Protein AF-A0A430AHY1-F1 (afdb_monomer_lite)

Radius of gyration: 19.61 Å; chains: 1; bounding box: 64×26×36 Å

Organism: NCBI:txid180344

Secondary structure (DSSP, 8-state):
-----S---SSEEEEEE---TT-SSS-EEEEEETTT--EEEEES---HHHHHHHHTTS-HHHHHHHHHHHTTS-HHHHHHHHHHHHHHHHHTS-GGG--SS--EEETTTTEEE-HHHHHHHHHHT-HHHHHH-

Foldseek 3Di:
DDDPQAADALDKDKDWDQDPPPQPDRIKIWMDRPVVRGTPDIGSDDDPVSVCVVNVSHDPVRSVSVCCVVVVPPPVVVLLVVLCVVLVVLVVPPPVPQDPPDQDQDPSVRGGDGSVVSNVSNLVSDVVSVVVD

InterPro domains:
  IPR047951 Transposase ISL3 [PTHR33498] (4-63)

Sequence (133 aa):
HAPDFQHLPENLCFDEFKSVKHVTNKMSFIFCDAATRKIIDILPNRLQKTLRDYFSIYSLKARVAFMKKLFGTDYEKMKDYRKLKSYWRSMLKSATHLNYQDYSYQRLFKKPMPETEIVDYLLSLDPTLKAIY

pLDDT: mean 75.64, std 11.16, range [43.41, 90.44]

Structure (mmCIF, N/CA/C/O backbone):
data_AF-A0A430AHY1-F1
#
_entry.id   AF-A0A430AHY1-F1
#
loop_
_atom_site.group_PDB
_atom_site.id
_atom_site.type_symbol
_atom_site.label_atom_id
_atom_site.label_alt_id
_atom_site.label_comp_id
_atom_site.label_asym_id
_atom_site.label_entity_id
_atom_site.label_seq_id
_atom_site.pdbx_PDB_ins_code
_atom_site.Cartn_x
_atom_site.Cartn_y
_atom_site.Cartn_z
_atom_site.occupancy
_atom_site.B_iso_or_equiv
_atom_site.auth_seq_id
_atom_site.auth_comp_id
_atom_site.auth_asym_id
_atom_site.auth_atom_id
_atom_site.pdbx_PDB_model_num
ATOM 1 N N . HIS A 1 1 ? -30.064 -8.781 -0.731 1.00 43.41 1 HIS A N 1
ATOM 2 C CA . HIS A 1 1 ? -29.439 -8.122 0.434 1.00 43.41 1 HIS A CA 1
ATOM 3 C C . HIS A 1 1 ? -28.872 -6.787 -0.015 1.00 43.41 1 HIS A C 1
ATOM 5 O O . HIS A 1 1 ? -28.199 -6.764 -1.038 1.00 43.41 1 HIS A O 1
ATOM 11 N N . ALA A 1 2 ? -29.200 -5.691 0.674 1.00 49.59 2 ALA A N 1
ATOM 12 C CA . ALA A 1 2 ? -28.581 -4.392 0.408 1.00 49.59 2 ALA A CA 1
ATOM 13 C C . ALA A 1 2 ? -27.091 -4.438 0.806 1.00 49.59 2 ALA A C 1
ATOM 15 O O . ALA A 1 2 ? -26.764 -5.168 1.747 1.00 49.59 2 ALA A O 1
ATOM 16 N N . PRO A 1 3 ? -26.192 -3.714 0.119 1.00 60.25 3 PRO A N 1
ATOM 17 C CA . PRO A 1 3 ? -24.786 -3.684 0.505 1.00 60.25 3 PRO A CA 1
ATOM 18 C C . PRO A 1 3 ? -24.629 -2.993 1.868 1.00 60.25 3 PRO A C 1
ATOM 20 O O . PRO A 1 3 ? -25.225 -1.940 2.104 1.00 60.25 3 PRO A O 1
ATOM 23 N N . ASP A 1 4 ? -23.838 -3.580 2.769 1.00 72.00 4 ASP A N 1
ATOM 24 C CA . ASP A 1 4 ? -23.467 -2.935 4.030 1.00 72.00 4 ASP A CA 1
ATOM 25 C C . ASP A 1 4 ? -22.365 -1.901 3.762 1.00 72.00 4 ASP A C 1
ATOM 27 O O . ASP A 1 4 ? -21.212 -2.245 3.511 1.00 72.00 4 ASP A O 1
ATOM 31 N N . PHE A 1 5 ? -22.729 -0.620 3.801 1.00 75.00 5 PHE A N 1
ATOM 32 C CA . PHE A 1 5 ? -21.795 0.501 3.654 1.00 75.00 5 PHE A CA 1
ATOM 33 C C . PHE A 1 5 ? -21.305 1.053 5.003 1.00 75.00 5 PHE A C 1
ATOM 35 O O . PHE A 1 5 ? -20.537 2.022 5.053 1.00 75.00 5 PHE A O 1
ATOM 42 N N . GLN A 1 6 ? -21.740 0.470 6.123 1.00 75.06 6 GLN A N 1
ATOM 43 C CA . GLN A 1 6 ? -21.257 0.870 7.442 1.00 75.06 6 GLN A CA 1
ATOM 44 C C . GLN A 1 6 ? -19.883 0.270 7.738 1.00 75.06 6 GLN A C 1
ATOM 46 O O . GLN A 1 6 ? -19.080 0.923 8.417 1.00 75.06 6 GLN A O 1
ATOM 51 N N . HIS A 1 7 ? -19.590 -0.906 7.173 1.00 71.94 7 HIS A N 1
ATOM 52 C CA . HIS A 1 7 ? -18.393 -1.684 7.467 1.00 71.94 7 HIS A CA 1
ATOM 53 C C . HIS A 1 7 ? -17.601 -2.044 6.206 1.00 71.94 7 HIS A C 1
ATOM 55 O O . HIS A 1 7 ? -18.145 -2.465 5.191 1.00 71.94 7 HIS A O 1
ATOM 61 N N . LEU A 1 8 ? -16.279 -1.902 6.303 1.00 79.88 8 LEU A N 1
ATOM 62 C CA . LEU A 1 8 ? -15.314 -2.521 5.396 1.00 79.88 8 LEU A CA 1
ATOM 63 C C . LEU A 1 8 ? -14.679 -3.707 6.130 1.00 79.88 8 LEU A C 1
ATOM 65 O O . LEU A 1 8 ? -14.506 -3.614 7.351 1.00 79.88 8 LEU A O 1
ATOM 69 N N . PRO A 1 9 ? -14.309 -4.792 5.427 1.00 80.44 9 PRO A N 1
ATOM 70 C CA . PRO A 1 9 ? -13.597 -5.902 6.041 1.00 80.44 9 PRO A CA 1
ATOM 71 C C . PRO A 1 9 ? -12.355 -5.430 6.776 1.00 80.44 9 PRO A C 1
ATOM 73 O O . PRO A 1 9 ? -11.668 -4.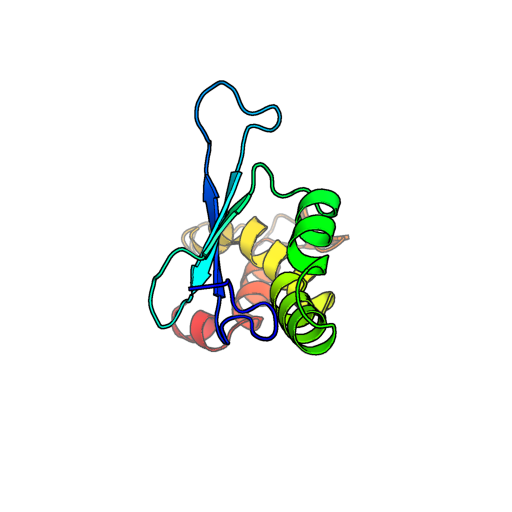505 6.331 1.00 80.44 9 PRO A O 1
ATOM 76 N N . GLU A 1 10 ? -12.072 -6.082 7.903 1.00 75.50 10 GLU A N 1
ATOM 77 C CA . GLU A 1 10 ? -10.941 -5.706 8.735 1.00 75.50 10 GLU A CA 1
ATOM 78 C C . GLU A 1 10 ? -9.663 -5.784 7.911 1.00 75.50 10 GLU A C 1
ATOM 80 O O . GLU A 1 10 ? -8.951 -4.794 7.814 1.00 75.50 10 GLU A O 1
ATOM 85 N N . ASN A 1 11 ? -9.407 -6.905 7.240 1.00 79.94 11 ASN A N 1
ATOM 86 C CA . ASN A 1 11 ? -8.238 -7.085 6.392 1.00 79.94 11 ASN A CA 1
ATOM 87 C C . ASN A 1 11 ? -8.648 -7.160 4.924 1.00 79.94 11 ASN A C 1
ATOM 89 O O . ASN A 1 11 ? -9.535 -7.923 4.552 1.00 79.94 11 ASN A O 1
ATOM 93 N N . LEU A 1 12 ? -7.982 -6.362 4.092 1.00 81.50 12 LEU A N 1
ATOM 94 C CA . LEU A 1 12 ? -8.233 -6.283 2.660 1.00 81.50 12 LEU A CA 1
ATOM 95 C C . LEU A 1 12 ? -6.977 -6.687 1.906 1.00 81.50 12 LEU A C 1
ATOM 97 O O . LEU A 1 12 ? -5.887 -6.192 2.195 1.00 81.50 12 LEU A O 1
ATOM 101 N N . CYS A 1 13 ? -7.158 -7.548 0.917 1.00 83.75 13 CYS A N 1
ATOM 102 C CA . CYS A 1 13 ? -6.165 -7.815 -0.107 1.00 83.75 13 CYS A CA 1
ATOM 103 C C . CYS A 1 13 ? -6.574 -7.064 -1.372 1.00 83.75 13 CYS A C 1
ATOM 105 O O . CYS A 1 13 ? -7.759 -6.953 -1.683 1.00 83.75 13 CYS A O 1
ATOM 107 N N . PHE A 1 14 ? -5.602 -6.530 -2.099 1.00 87.12 14 PHE A N 1
ATOM 108 C CA . PHE A 1 14 ? -5.854 -5.811 -3.339 1.00 87.12 14 PHE A CA 1
ATOM 109 C C . PHE A 1 14 ? -4.725 -6.042 -4.332 1.00 87.12 14 PHE A C 1
ATOM 111 O O . PHE A 1 14 ? -3.584 -6.283 -3.940 1.00 87.12 14 PHE A O 1
ATOM 118 N N . ASP A 1 15 ? -5.061 -5.959 -5.612 1.00 86.38 15 ASP A N 1
ATOM 119 C CA . ASP A 1 15 ? -4.125 -6.129 -6.716 1.00 86.38 15 ASP A CA 1
ATOM 120 C C . ASP A 1 15 ? -4.557 -5.283 -7.925 1.00 86.38 15 ASP A C 1
ATOM 122 O O . ASP A 1 15 ? -5.644 -4.694 -7.955 1.00 86.38 15 ASP A O 1
ATOM 126 N N . GLU A 1 16 ? -3.697 -5.213 -8.935 1.00 87.19 16 GLU A N 1
ATOM 127 C CA . GLU A 1 16 ? -3.973 -4.557 -10.204 1.00 87.19 16 GLU A CA 1
ATOM 128 C C . GLU A 1 16 ? -3.781 -5.519 -11.372 1.00 87.19 16 GLU A C 1
ATOM 130 O O . GLU A 1 16 ? -2.722 -6.121 -11.539 1.00 87.19 16 GLU A O 1
ATOM 135 N N . PHE A 1 17 ? -4.768 -5.583 -12.266 1.00 85.88 17 PHE A N 1
ATOM 136 C CA . PHE A 1 17 ? -4.689 -6.432 -13.453 1.00 85.88 17 PHE A CA 1
ATOM 137 C C . PHE A 1 17 ? -5.063 -5.674 -14.726 1.00 85.88 17 PHE A C 1
ATOM 139 O O . PHE A 1 17 ? -5.796 -4.683 -14.704 1.00 85.88 17 PHE A O 1
ATOM 146 N N . LYS A 1 18 ? -4.549 -6.142 -15.868 1.00 82.19 18 LYS A N 1
ATOM 147 C CA . LYS A 1 18 ? -4.946 -5.616 -17.177 1.00 82.19 18 LYS A CA 1
ATOM 148 C C . LYS A 1 18 ? -6.348 -6.111 -17.504 1.00 82.19 18 LYS A C 1
ATOM 150 O O . LYS A 1 18 ? -6.532 -7.297 -17.763 1.00 82.19 18 LYS A O 1
ATOM 155 N N . SER A 1 19 ? -7.318 -5.207 -17.502 1.00 72.44 19 SER A N 1
ATOM 156 C CA . SER A 1 19 ? -8.671 -5.524 -17.954 1.00 72.44 19 SER A CA 1
ATOM 157 C C . SER A 1 19 ? -8.734 -5.604 -19.486 1.00 72.44 19 SER A C 1
ATOM 159 O O . SER A 1 19 ? -7.803 -5.187 -20.183 1.00 72.44 19 SER A O 1
ATOM 161 N N . VAL A 1 20 ? -9.802 -6.201 -20.019 1.00 70.19 20 VAL A N 1
ATOM 162 C CA . VAL A 1 20 ? -9.985 -6.422 -21.464 1.00 70.19 20 VAL A CA 1
ATOM 163 C C . VAL A 1 20 ? -9.906 -5.110 -22.259 1.00 70.19 20 VAL A C 1
ATOM 165 O O . VAL A 1 20 ? -10.095 -4.027 -21.715 1.00 70.19 20 VAL A O 1
ATOM 168 N N . LYS A 1 21 ? -9.609 -5.214 -23.563 1.00 56.78 21 LYS A N 1
ATOM 169 C CA . LYS A 1 21 ? -9.087 -4.165 -24.473 1.00 56.78 21 LYS A CA 1
ATOM 170 C C . LYS A 1 21 ? -9.811 -2.793 -24.516 1.00 56.78 21 LYS A C 1
ATOM 172 O O . LYS A 1 21 ? -9.296 -1.895 -25.171 1.00 56.78 21 LYS A O 1
ATOM 177 N N . HIS A 1 22 ? -10.937 -2.598 -23.826 1.00 56.88 22 HIS A N 1
ATOM 178 C CA . HIS A 1 22 ? -11.783 -1.396 -23.877 1.00 56.88 22 HIS A CA 1
ATOM 179 C C . HIS A 1 22 ? -11.826 -0.555 -22.586 1.00 56.88 22 HIS A C 1
ATOM 181 O O . HIS A 1 22 ? -12.767 0.210 -22.396 1.00 56.88 22 HIS A O 1
ATOM 187 N N . VAL A 1 23 ? -10.826 -0.637 -21.699 1.00 55.19 23 VAL A N 1
ATOM 188 C CA . VAL A 1 23 ? -10.751 0.271 -20.536 1.00 55.19 23 VAL A CA 1
ATOM 189 C C . VAL A 1 23 ? -9.739 1.388 -20.788 1.00 55.19 23 VAL A C 1
ATOM 191 O O . VAL A 1 23 ? -8.566 1.135 -21.057 1.00 55.19 23 VAL A O 1
ATOM 194 N N . THR A 1 24 ? -10.195 2.637 -20.669 1.00 56.34 24 THR A N 1
ATOM 195 C CA . THR A 1 24 ? -9.453 3.887 -20.936 1.00 56.34 24 THR A CA 1
ATOM 196 C C . THR A 1 24 ? -8.124 3.986 -20.175 1.00 56.34 24 THR A C 1
ATOM 198 O O . THR A 1 24 ? -7.197 4.661 -20.613 1.00 56.34 24 THR A O 1
ATOM 201 N N . ASN A 1 25 ? -8.005 3.268 -19.055 1.00 58.47 25 ASN A N 1
ATOM 202 C CA . ASN A 1 25 ? -6.791 3.113 -18.269 1.00 58.47 25 ASN A CA 1
ATOM 203 C C . ASN A 1 25 ? -6.460 1.618 -18.203 1.0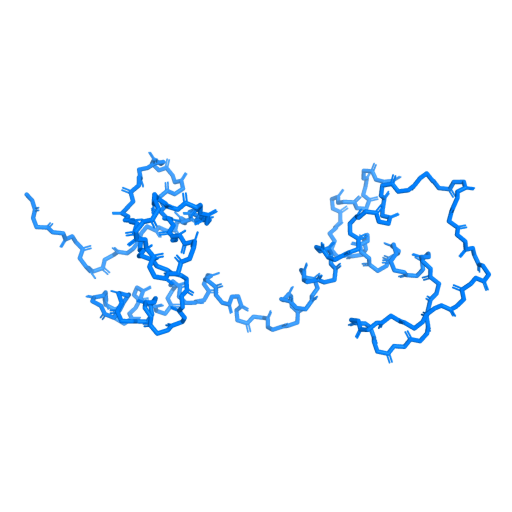0 58.47 25 ASN A C 1
ATOM 205 O O . ASN A 1 25 ? -7.197 0.862 -17.586 1.00 58.47 25 ASN A O 1
ATOM 209 N N . LYS A 1 26 ? -5.352 1.198 -18.824 1.00 67.81 26 LYS A N 1
ATOM 210 C CA . LYS A 1 26 ? -4.895 -0.198 -19.029 1.00 67.81 26 LYS A CA 1
ATOM 211 C C . LYS A 1 26 ? -4.900 -1.149 -17.808 1.00 67.81 26 LYS A C 1
ATOM 213 O O . LYS A 1 26 ? -4.569 -2.315 -17.992 1.00 67.81 26 LYS A O 1
ATOM 218 N N . MET A 1 27 ? -5.199 -0.683 -16.595 1.00 82.44 27 MET A N 1
ATOM 219 C CA . MET A 1 27 ? -5.145 -1.449 -15.346 1.00 82.44 27 MET A CA 1
ATOM 220 C C . MET A 1 27 ? -6.393 -1.186 -14.502 1.00 82.44 27 MET A C 1
ATOM 222 O O . MET A 1 27 ? -6.658 -0.033 -14.161 1.00 82.44 27 MET A O 1
ATOM 226 N N . SER A 1 28 ? -7.101 -2.246 -14.126 1.00 88.12 28 SER A N 1
ATOM 227 C CA . SER A 1 28 ? -8.193 -2.219 -13.153 1.00 88.12 28 SER A CA 1
ATOM 228 C C . SER A 1 28 ? -7.672 -2.554 -11.760 1.00 88.12 28 SER A C 1
ATOM 230 O O . SER A 1 28 ? -6.673 -3.257 -11.617 1.00 88.12 28 SER A O 1
ATOM 232 N N . PHE A 1 29 ? -8.345 -2.027 -10.741 1.00 88.62 29 PHE A N 1
ATOM 233 C CA . PHE A 1 29 ? -8.028 -2.275 -9.338 1.00 88.62 29 PHE A CA 1
ATOM 234 C C . PHE A 1 29 ? -9.029 -3.282 -8.783 1.00 88.62 29 PHE A C 1
ATOM 236 O O . PHE A 1 29 ? -10.230 -3.062 -8.892 1.00 88.62 29 PHE A O 1
ATOM 243 N N . ILE A 1 30 ? -8.553 -4.370 -8.193 1.00 90.44 30 ILE A N 1
ATOM 244 C CA . ILE A 1 30 ? -9.392 -5.390 -7.564 1.00 90.44 30 ILE A CA 1
ATOM 245 C C . ILE A 1 30 ? -9.075 -5.455 -6.081 1.00 90.44 30 ILE A C 1
ATOM 247 O O . ILE A 1 30 ? -7.916 -5.339 -5.686 1.00 90.44 30 ILE A O 1
ATOM 251 N N . PHE A 1 31 ? -10.098 -5.657 -5.258 1.00 90.31 31 PHE A N 1
ATOM 252 C CA . PHE A 1 31 ? -9.908 -5.871 -3.833 1.00 90.31 31 PHE A CA 1
ATOM 253 C C . PHE A 1 31 ? -10.903 -6.886 -3.278 1.00 90.31 31 PHE A C 1
ATOM 255 O O . PHE A 1 31 ? -12.042 -7.019 -3.733 1.00 90.31 31 PHE A O 1
ATOM 262 N N . CYS A 1 32 ? -10.435 -7.638 -2.293 1.00 89.38 32 CYS A N 1
ATOM 2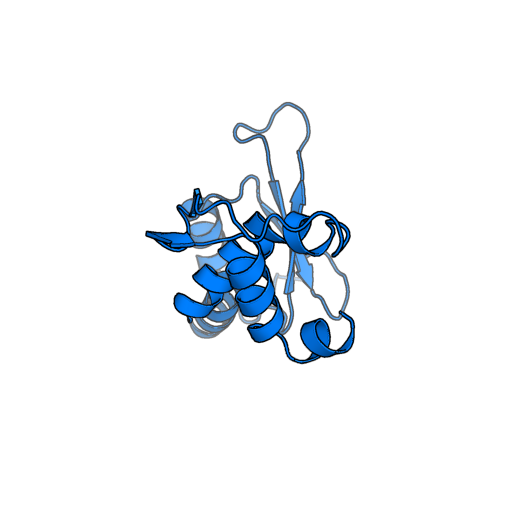63 C CA . CYS A 1 32 ? -11.165 -8.706 -1.643 1.00 89.38 32 CYS A CA 1
ATOM 264 C C . CYS A 1 32 ? -10.944 -8.669 -0.133 1.00 89.38 32 CYS A C 1
ATOM 266 O O . CYS A 1 32 ? -9.968 -8.113 0.375 1.00 89.38 32 CYS A O 1
ATOM 268 N N . ASP A 1 33 ? -11.875 -9.278 0.586 1.00 88.69 33 ASP A N 1
ATOM 269 C CA . ASP A 1 33 ? -11.717 -9.564 2.003 1.00 88.69 33 ASP A CA 1
ATOM 270 C C . ASP A 1 33 ? -10.621 -10.626 2.180 1.00 88.69 33 ASP A C 1
ATOM 272 O O . ASP A 1 33 ? -10.697 -11.714 1.608 1.00 88.69 33 ASP A O 1
ATOM 276 N N . ALA A 1 34 ? -9.593 -10.313 2.966 1.00 83.75 34 ALA A N 1
ATOM 277 C CA . ALA A 1 34 ? -8.460 -11.203 3.193 1.00 83.75 34 ALA A CA 1
ATOM 278 C C . ALA A 1 34 ? -8.834 -12.452 4.010 1.00 83.75 34 ALA A C 1
ATOM 280 O O . ALA A 1 34 ? -8.223 -13.506 3.830 1.00 83.75 34 ALA A O 1
ATOM 281 N N . ALA A 1 35 ? -9.827 -12.349 4.898 1.00 85.88 35 ALA A N 1
ATOM 282 C CA . ALA A 1 35 ? -10.276 -13.455 5.736 1.00 85.88 35 ALA A CA 1
ATOM 283 C C . ALA A 1 35 ? -11.178 -14.408 4.947 1.00 85.88 35 ALA A C 1
ATOM 285 O O . ALA A 1 35 ? -10.972 -15.621 4.959 1.00 85.88 35 ALA A O 1
ATOM 286 N N . THR A 1 36 ? -12.161 -13.866 4.223 1.00 89.25 36 THR A N 1
ATOM 287 C CA . THR A 1 36 ? -13.131 -14.691 3.482 1.00 89.25 36 THR A CA 1
ATOM 288 C C . THR A 1 36 ? -12.700 -15.014 2.052 1.00 89.25 36 THR A C 1
ATOM 290 O O . THR A 1 36 ? -13.311 -15.867 1.409 1.00 89.25 36 THR A O 1
ATOM 293 N N . ARG A 1 37 ? -11.660 -14.342 1.541 1.00 85.50 37 ARG A N 1
ATOM 294 C CA . ARG A 1 37 ? -11.180 -14.399 0.146 1.00 85.50 37 ARG A CA 1
ATOM 295 C C . ARG A 1 37 ? -12.237 -14.008 -0.890 1.00 85.50 37 ARG A C 1
ATOM 297 O O . ARG A 1 37 ? -12.080 -14.299 -2.075 1.00 85.50 37 ARG A O 1
ATOM 304 N N . LYS A 1 38 ? -13.316 -13.344 -0.468 1.00 89.69 38 LYS A N 1
ATOM 305 C CA . LYS A 1 38 ? -14.385 -12.899 -1.366 1.00 89.69 38 LYS A CA 1
ATOM 306 C C . LYS A 1 38 ? -14.030 -11.562 -1.992 1.00 89.69 38 LYS A C 1
ATOM 308 O O . LYS A 1 38 ? -13.703 -10.610 -1.284 1.00 89.69 38 LYS A O 1
ATOM 313 N N . ILE A 1 39 ? -14.116 -11.496 -3.320 1.00 90.00 39 ILE A N 1
ATOM 314 C CA . ILE A 1 39 ? -13.985 -10.244 -4.072 1.00 90.00 39 ILE A CA 1
ATOM 315 C C . ILE A 1 39 ? -15.113 -9.311 -3.641 1.00 90.00 39 ILE A C 1
ATOM 317 O O . ILE A 1 39 ? -16.273 -9.718 -3.613 1.00 90.00 39 ILE A O 1
ATOM 321 N N . ILE A 1 40 ? -14.745 -8.082 -3.288 1.00 90.00 40 ILE A N 1
ATOM 322 C CA . ILE A 1 40 ? -15.702 -7.047 -2.898 1.00 90.00 40 ILE A CA 1
ATOM 323 C C . ILE A 1 40 ? -16.099 -6.260 -4.137 1.00 90.00 40 ILE A C 1
ATOM 325 O O . ILE A 1 40 ? -17.286 -6.158 -4.423 1.00 90.00 40 ILE A O 1
ATOM 329 N N . ASP A 1 41 ? -15.117 -5.734 -4.876 1.00 90.06 41 ASP A N 1
ATOM 330 C CA . ASP A 1 41 ? -15.379 -5.046 -6.138 1.00 90.06 41 ASP A CA 1
ATOM 331 C C . ASP A 1 41 ? -14.128 -4.949 -7.033 1.00 90.06 41 ASP A C 1
ATOM 333 O O . ASP A 1 41 ? -12.990 -5.188 -6.603 1.00 90.06 41 ASP A O 1
ATOM 337 N N . ILE A 1 42 ? -14.356 -4.577 -8.293 1.00 90.19 42 ILE A N 1
ATOM 338 C CA . ILE A 1 42 ? -13.347 -4.278 -9.305 1.00 90.19 42 ILE A CA 1
ATOM 339 C C . ILE A 1 42 ? -13.597 -2.869 -9.837 1.00 90.19 42 ILE A C 1
ATOM 341 O O . ILE A 1 42 ? -14.578 -2.590 -10.522 1.00 90.19 42 ILE A O 1
ATOM 345 N N . LEU A 1 43 ? -12.652 -1.975 -9.581 1.00 88.56 43 LEU A N 1
ATOM 346 C CA . LEU A 1 43 ? -12.701 -0.600 -10.043 1.00 88.56 43 LEU A CA 1
ATOM 347 C C . LEU A 1 43 ? -12.012 -0.461 -11.403 1.00 88.56 43 LEU A C 1
ATOM 349 O O . LEU A 1 43 ? -10.987 -1.102 -11.665 1.00 88.56 43 LEU A O 1
ATOM 353 N N . PRO A 1 44 ? -12.512 0.434 -12.270 1.00 85.75 44 PRO A N 1
ATOM 354 C CA . PRO A 1 44 ? -12.017 0.556 -13.637 1.00 85.75 44 PRO A CA 1
ATOM 355 C C . PRO A 1 44 ? -10.561 1.025 -13.701 1.00 85.75 44 PRO A C 1
ATOM 357 O O . PRO A 1 44 ? -9.899 0.801 -14.708 1.00 85.75 44 PRO A O 1
ATOM 360 N N . ASN A 1 45 ? -10.063 1.692 -12.654 1.00 83.69 45 ASN A N 1
ATOM 361 C CA . ASN A 1 45 ? -8.682 2.145 -12.553 1.00 83.69 45 ASN A CA 1
ATOM 362 C C . ASN A 1 45 ? -8.255 2.384 -11.093 1.00 83.69 45 ASN A C 1
ATOM 364 O O . ASN A 1 45 ? -9.082 2.414 -10.184 1.00 83.69 45 ASN A O 1
ATOM 368 N N . ARG A 1 46 ? -6.951 2.606 -10.895 1.00 82.19 46 ARG A N 1
ATOM 369 C CA . ARG A 1 46 ? -6.319 2.902 -9.594 1.00 82.19 46 ARG A CA 1
ATOM 370 C C . ARG A 1 46 ? -6.207 4.392 -9.249 1.00 82.19 46 ARG A C 1
ATOM 372 O O . ARG A 1 46 ? -5.462 4.759 -8.339 1.00 82.19 46 ARG A O 1
ATOM 379 N N . LEU A 1 47 ? -6.804 5.282 -10.044 1.00 81.81 47 LEU A N 1
ATOM 380 C CA . LEU A 1 47 ? -6.609 6.717 -9.855 1.00 81.81 47 LEU A CA 1
ATOM 381 C C . LEU A 1 47 ? -7.160 7.123 -8.491 1.00 81.81 47 LEU A C 1
ATOM 383 O O . LEU A 1 47 ? -8.249 6.713 -8.092 1.00 81.81 47 LEU A O 1
ATOM 387 N N . GLN A 1 48 ? -6.421 7.988 -7.797 1.00 78.56 48 GLN A N 1
ATOM 388 C CA . GLN A 1 48 ? -6.790 8.439 -6.458 1.00 78.56 48 GLN A CA 1
ATOM 389 C C . GLN A 1 48 ? -8.201 9.040 -6.420 1.00 78.56 48 GLN A C 1
ATOM 391 O O . GLN A 1 48 ? -8.911 8.850 -5.439 1.00 78.56 48 GLN A O 1
ATOM 396 N N . LYS A 1 49 ? -8.616 9.728 -7.492 1.00 78.25 49 LYS A N 1
ATOM 397 C CA . LYS A 1 49 ? -9.977 10.250 -7.647 1.00 78.25 49 LYS A CA 1
ATOM 398 C C . LYS A 1 49 ? -11.015 9.125 -7.659 1.00 78.25 49 LYS A C 1
ATOM 400 O O . LYS A 1 49 ? -11.919 9.146 -6.841 1.00 78.25 49 LYS A O 1
ATOM 405 N N . THR A 1 50 ? -10.841 8.110 -8.506 1.00 82.62 50 THR A N 1
ATOM 406 C CA . THR A 1 50 ? -11.748 6.953 -8.590 1.00 82.62 50 THR A CA 1
ATOM 407 C C . THR A 1 50 ? -11.840 6.193 -7.267 1.00 82.62 50 THR A C 1
ATOM 409 O O . THR A 1 50 ? -12.940 5.870 -6.833 1.00 82.62 50 THR A O 1
ATOM 412 N N . LEU A 1 51 ? -10.712 5.972 -6.585 1.00 83.62 51 LEU A N 1
ATOM 413 C CA . LEU A 1 51 ? -10.704 5.346 -5.260 1.00 83.62 51 LEU A CA 1
ATOM 414 C C . LEU A 1 51 ? -11.439 6.212 -4.226 1.00 83.62 51 LEU A C 1
ATOM 416 O O . LEU A 1 51 ? -12.274 5.710 -3.482 1.00 83.62 51 LEU A O 1
ATOM 420 N N . ARG A 1 52 ? -11.167 7.522 -4.179 1.00 80.88 52 ARG A N 1
ATOM 421 C CA . ARG A 1 52 ? -11.847 8.443 -3.251 1.00 80.88 52 ARG A CA 1
ATOM 422 C C . ARG A 1 52 ? -13.353 8.478 -3.486 1.00 80.88 52 ARG A C 1
ATOM 424 O O . ARG A 1 52 ? -14.093 8.384 -2.513 1.00 80.88 52 ARG A O 1
ATOM 431 N N . ASP A 1 53 ? -13.770 8.586 -4.744 1.00 83.69 53 ASP A N 1
ATOM 432 C CA . ASP A 1 53 ? -15.176 8.638 -5.142 1.00 83.69 53 ASP A CA 1
ATOM 433 C C . ASP A 1 53 ? -15.879 7.329 -4.732 1.00 83.69 53 ASP A C 1
ATOM 435 O O . ASP A 1 53 ? -16.887 7.379 -4.030 1.00 83.69 53 ASP A O 1
ATOM 439 N N . TYR A 1 54 ? -15.297 6.162 -5.044 1.00 87.25 54 TYR A N 1
ATOM 440 C CA . TYR A 1 54 ? -15.858 4.860 -4.659 1.00 87.25 54 TYR A CA 1
ATOM 441 C C . TYR A 1 54 ? -15.956 4.692 -3.141 1.00 87.25 54 TYR A C 1
ATOM 443 O O . TYR A 1 54 ? -17.026 4.417 -2.611 1.00 87.25 54 TYR A O 1
ATOM 451 N N . PHE A 1 55 ? -14.860 4.901 -2.407 1.00 83.88 55 PHE A N 1
ATOM 452 C CA . PHE A 1 55 ? -14.866 4.668 -0.964 1.00 83.88 55 PHE A CA 1
ATOM 453 C C . PHE A 1 55 ? -15.639 5.739 -0.185 1.00 83.88 55 PHE A C 1
ATOM 455 O O . PHE A 1 55 ? -15.906 5.527 0.995 1.00 83.88 55 PHE A O 1
ATOM 462 N N . SER A 1 56 ? -16.036 6.858 -0.810 1.00 82.06 56 SER A N 1
ATOM 463 C CA . SER A 1 56 ? -16.848 7.911 -0.177 1.00 82.06 56 SER A CA 1
ATOM 464 C C . SER A 1 56 ? -18.223 7.426 0.294 1.00 82.06 56 SER A C 1
ATOM 466 O O . SER A 1 56 ? -18.756 7.997 1.244 1.00 82.06 56 SER A O 1
ATOM 468 N N . ILE A 1 57 ? -18.741 6.348 -0.307 1.00 83.44 57 ILE A N 1
ATOM 469 C CA . ILE A 1 57 ? -20.026 5.732 0.050 1.00 83.44 57 ILE A CA 1
ATOM 470 C C . ILE A 1 57 ? -20.009 5.082 1.442 1.00 83.44 57 ILE A C 1
ATOM 472 O O . ILE A 1 57 ? -21.062 4.899 2.045 1.00 83.44 57 ILE A O 1
ATOM 476 N N . TYR A 1 58 ? -18.824 4.749 1.969 1.00 85.50 58 TYR A N 1
ATOM 477 C CA . TYR A 1 58 ? -18.679 4.151 3.294 1.00 85.50 58 TYR A CA 1
ATOM 478 C C . TYR A 1 58 ? -18.684 5.206 4.408 1.00 85.50 58 TYR A C 1
ATOM 480 O O . TYR A 1 58 ? -18.281 6.364 4.227 1.00 85.50 58 TYR A O 1
ATOM 488 N N . SER A 1 59 ? -19.072 4.788 5.615 1.00 84.62 59 SER A N 1
ATOM 489 C CA . SER A 1 59 ? -19.038 5.646 6.808 1.00 84.62 59 SER A CA 1
ATOM 490 C C . SER A 1 59 ? -17.652 6.283 7.028 1.00 84.62 59 SER A C 1
ATOM 492 O O . SER A 1 59 ? -16.620 5.689 6.715 1.00 84.62 59 SER A O 1
ATOM 494 N N . LEU A 1 60 ? -17.588 7.498 7.596 1.00 78.31 60 LEU A N 1
ATOM 495 C CA . LEU A 1 60 ? -16.308 8.186 7.860 1.00 78.31 60 LEU A CA 1
ATOM 496 C C . LEU A 1 60 ? -15.338 7.313 8.672 1.00 78.31 60 LEU A C 1
ATOM 498 O O . LEU A 1 60 ? -14.146 7.273 8.374 1.00 78.31 60 LEU A O 1
ATOM 502 N N . LYS A 1 61 ? -15.857 6.578 9.662 1.00 80.56 61 LYS A N 1
ATOM 503 C CA . LYS A 1 61 ? -15.080 5.652 10.492 1.00 80.56 61 LYS A CA 1
ATOM 504 C C . LYS A 1 61 ? -14.451 4.538 9.649 1.00 80.56 61 LYS A C 1
ATOM 506 O O . LYS A 1 61 ? -13.243 4.319 9.745 1.00 80.56 61 LYS A O 1
ATOM 511 N N . ALA A 1 62 ? -15.241 3.891 8.790 1.00 79.56 62 ALA A N 1
ATOM 512 C CA . ALA A 1 62 ? -14.758 2.854 7.882 1.00 79.56 62 ALA A CA 1
ATOM 513 C C . ALA A 1 62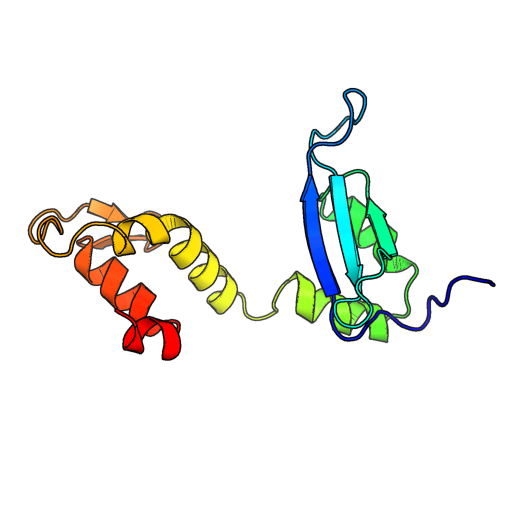 ? -13.747 3.416 6.867 1.00 79.56 62 ALA A C 1
ATOM 515 O O . ALA A 1 62 ? -12.686 2.830 6.661 1.00 79.56 62 ALA A O 1
ATOM 516 N N . ARG A 1 63 ? -14.007 4.610 6.315 1.00 78.81 63 ARG A N 1
ATOM 517 C CA . ARG A 1 63 ? -13.095 5.307 5.392 1.00 78.81 63 ARG A CA 1
ATOM 518 C C . ARG A 1 63 ? -11.749 5.635 6.023 1.00 78.81 63 ARG A C 1
ATOM 520 O O . ARG A 1 63 ? -10.726 5.415 5.389 1.00 78.81 63 ARG A O 1
ATOM 527 N N . VAL A 1 64 ? -11.722 6.147 7.253 1.00 70.00 64 VAL A N 1
ATOM 528 C CA . VAL A 1 64 ? -10.468 6.480 7.950 1.00 70.00 64 VAL A CA 1
ATOM 529 C C . VAL A 1 64 ? -9.659 5.219 8.241 1.00 70.00 64 VAL A C 1
ATOM 531 O O . VAL A 1 64 ? -8.452 5.209 8.002 1.00 70.00 64 VAL A O 1
ATOM 534 N N . ALA A 1 65 ? -10.304 4.151 8.716 1.00 73.25 65 ALA A N 1
ATOM 535 C CA . ALA A 1 65 ? -9.639 2.867 8.934 1.00 73.25 65 ALA A CA 1
ATOM 536 C C . ALA A 1 65 ? -9.039 2.317 7.628 1.00 73.25 65 ALA A C 1
ATOM 538 O O . ALA A 1 65 ? -7.878 1.912 7.588 1.00 73.25 65 ALA A O 1
ATOM 539 N N . PHE A 1 66 ? -9.802 2.398 6.540 1.00 72.00 66 PHE A N 1
ATOM 540 C CA . PHE A 1 66 ? -9.376 1.968 5.218 1.00 72.00 66 PHE A CA 1
ATOM 541 C C . PHE A 1 66 ? -8.243 2.823 4.633 1.00 72.00 66 PHE A C 1
ATOM 543 O O . PHE A 1 66 ? -7.244 2.285 4.165 1.00 72.00 66 PHE A O 1
ATOM 550 N N . MET A 1 67 ? -8.335 4.153 4.703 1.00 65.69 67 MET A N 1
ATOM 551 C CA . MET A 1 67 ? -7.290 5.059 4.210 1.00 65.69 67 MET A CA 1
ATOM 552 C C . MET A 1 67 ? -5.985 4.912 4.996 1.00 65.69 67 MET A C 1
ATOM 554 O 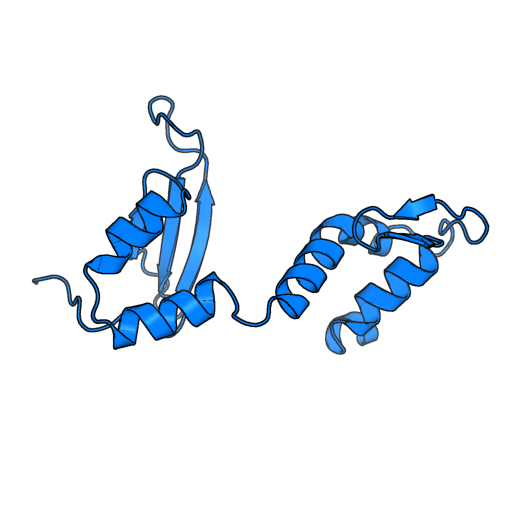O . MET A 1 67 ? -4.916 4.964 4.391 1.00 65.69 67 MET A O 1
ATOM 558 N N . LYS A 1 68 ? -6.058 4.664 6.312 1.00 64.88 68 LYS A N 1
ATOM 559 C CA . LYS A 1 68 ? -4.885 4.317 7.131 1.00 64.88 68 LYS A CA 1
ATOM 560 C C . LYS A 1 68 ? -4.194 3.043 6.636 1.00 64.88 68 LYS A C 1
ATOM 562 O O . LYS A 1 68 ? -2.971 2.970 6.705 1.00 64.88 68 LYS A O 1
ATOM 567 N N . LYS A 1 69 ? -4.957 2.073 6.113 1.00 64.00 69 LYS A N 1
ATOM 568 C CA . LYS A 1 69 ? -4.428 0.837 5.515 1.00 64.00 69 LYS A CA 1
ATOM 569 C C . LYS A 1 69 ? -3.889 1.034 4.095 1.00 64.00 69 LYS A C 1
ATOM 571 O O . LYS A 1 69 ? -2.769 0.619 3.826 1.00 64.00 69 LYS A O 1
ATOM 576 N N . LEU A 1 70 ? -4.639 1.688 3.204 1.00 58.75 70 LEU A N 1
ATOM 577 C CA . LEU A 1 70 ? -4.222 1.919 1.812 1.00 58.75 70 LEU A CA 1
ATOM 578 C C . LEU A 1 70 ? -2.991 2.817 1.690 1.00 58.75 70 LEU A C 1
ATOM 580 O O . LEU A 1 70 ? -2.122 2.590 0.852 1.00 58.75 70 LEU A O 1
ATOM 584 N N . PHE A 1 71 ? -2.951 3.881 2.485 1.00 57.31 71 PHE A N 1
ATOM 585 C CA . PHE A 1 71 ? -1.974 4.954 2.342 1.00 57.31 71 PHE A CA 1
ATOM 586 C C . PHE A 1 71 ? -1.074 5.040 3.558 1.00 57.31 71 PHE A C 1
ATOM 588 O O . PHE A 1 71 ? -0.738 6.163 3.924 1.00 57.31 71 PHE A O 1
ATOM 595 N N . GLY A 1 72 ? -0.767 3.877 4.168 1.00 56.34 72 GLY A N 1
ATOM 596 C CA . GLY A 1 72 ? 0.076 3.685 5.351 1.00 56.34 72 GLY A CA 1
ATOM 597 C C . GLY A 1 72 ? 0.590 5.009 5.878 1.00 56.34 72 GLY A C 1
ATOM 598 O O . GLY A 1 72 ? 1.553 5.537 5.334 1.00 56.34 72 GLY A O 1
ATOM 599 N N . THR A 1 73 ? -0.120 5.587 6.850 1.00 50.78 73 THR A N 1
ATOM 600 C CA . THR A 1 73 ? 0.058 6.980 7.313 1.00 50.78 73 THR A CA 1
ATOM 601 C C . THR A 1 73 ? 1.492 7.329 7.725 1.00 50.78 73 THR A C 1
ATOM 603 O O . THR A 1 73 ? 1.819 8.494 7.923 1.00 50.78 73 THR A O 1
ATOM 606 N N . ASP A 1 74 ? 2.348 6.320 7.826 1.00 62.31 74 ASP A N 1
ATOM 607 C CA . ASP A 1 74 ? 3.786 6.419 7.946 1.00 62.31 74 ASP A CA 1
ATOM 608 C C . ASP A 1 74 ? 4.442 6.588 6.558 1.00 62.31 74 ASP A C 1
ATOM 610 O O . ASP A 1 74 ? 4.835 5.636 5.872 1.00 62.31 74 ASP A O 1
ATOM 614 N N . TYR A 1 75 ? 4.529 7.849 6.131 1.00 60.31 75 TYR A N 1
ATOM 615 C CA . TYR A 1 75 ? 5.232 8.264 4.916 1.00 60.31 75 TYR A CA 1
ATOM 616 C C . TYR A 1 75 ? 6.669 7.718 4.846 1.00 60.31 75 TYR A C 1
ATOM 618 O O . TYR A 1 75 ? 7.145 7.419 3.748 1.00 60.31 75 TYR A O 1
ATOM 626 N N . GLU A 1 76 ? 7.343 7.538 5.987 1.00 65.44 76 GLU A N 1
ATOM 627 C CA . GLU A 1 76 ? 8.701 6.992 6.039 1.00 65.44 76 GLU A CA 1
ATOM 628 C C . GLU A 1 76 ? 8.711 5.495 5.710 1.00 65.44 76 GLU A C 1
ATOM 630 O O . GLU A 1 76 ? 9.434 5.085 4.799 1.00 65.44 76 GLU A O 1
ATOM 635 N N . LYS A 1 77 ? 7.795 4.699 6.279 1.00 68.94 77 LYS A N 1
ATOM 636 C CA . LYS A 1 77 ? 7.627 3.284 5.881 1.00 68.94 77 LYS A CA 1
ATOM 637 C C . LYS A 1 77 ? 7.302 3.117 4.397 1.00 68.94 77 LYS A C 1
ATOM 639 O O . LYS A 1 77 ? 7.758 2.168 3.762 1.00 68.94 77 LYS A O 1
ATOM 644 N N . MET A 1 78 ? 6.558 4.051 3.803 1.00 68.19 78 MET A N 1
ATOM 645 C CA . MET A 1 78 ? 6.293 4.049 2.358 1.00 68.19 78 MET A CA 1
ATOM 646 C C . MET A 1 78 ? 7.536 4.370 1.518 1.00 68.19 78 MET A C 1
ATOM 648 O O . MET A 1 78 ? 7.680 3.827 0.418 1.00 68.19 78 MET A O 1
ATOM 652 N N . LYS A 1 79 ? 8.455 5.221 1.996 1.00 77.81 79 LYS A N 1
ATOM 653 C CA . LYS A 1 79 ? 9.762 5.400 1.338 1.00 77.81 79 LYS A CA 1
ATOM 654 C C . LYS A 1 79 ? 10.594 4.129 1.430 1.00 77.81 79 LYS A C 1
ATOM 656 O O . LYS A 1 79 ? 11.235 3.767 0.446 1.00 77.81 79 LYS A O 1
ATOM 661 N N . ASP A 1 80 ? 10.554 3.453 2.566 1.00 78.94 80 ASP A N 1
ATOM 662 C CA . ASP A 1 80 ? 11.328 2.236 2.799 1.00 78.94 80 ASP A CA 1
ATOM 663 C C . ASP A 1 80 ? 10.821 1.069 1.968 1.00 78.94 80 ASP A C 1
ATOM 665 O O . ASP A 1 80 ? 11.610 0.428 1.278 1.00 78.94 80 ASP A O 1
ATOM 669 N N . TYR A 1 81 ? 9.503 0.900 1.872 1.00 76.44 81 TYR A N 1
ATOM 670 C CA . TYR A 1 81 ? 8.897 -0.037 0.931 1.00 76.44 81 TYR A CA 1
ATOM 671 C C . TYR A 1 81 ? 9.303 0.254 -0.521 1.00 76.44 81 TYR A C 1
ATOM 673 O O . TYR A 1 81 ? 9.622 -0.664 -1.275 1.00 76.44 81 TYR A O 1
ATOM 681 N N . ARG A 1 82 ? 9.335 1.530 -0.940 1.00 77.62 82 ARG A N 1
ATOM 682 C CA . ARG A 1 82 ? 9.782 1.903 -2.296 1.00 77.62 82 ARG A CA 1
ATOM 683 C C . ARG A 1 82 ? 11.249 1.556 -2.532 1.00 77.62 82 ARG A C 1
ATOM 685 O O . ARG A 1 82 ? 11.570 1.080 -3.618 1.00 77.62 82 ARG A O 1
ATOM 692 N N . LYS A 1 83 ? 12.123 1.779 -1.544 1.00 83.00 83 LYS A N 1
ATOM 693 C CA . LYS A 1 83 ? 13.538 1.382 -1.613 1.00 83.00 83 LYS A CA 1
ATOM 694 C C . LYS A 1 83 ? 13.647 -0.141 -1.712 1.00 83.00 83 LYS A C 1
ATOM 696 O O . LYS A 1 83 ? 14.226 -0.626 -2.678 1.00 83.00 83 LYS A O 1
ATOM 701 N N . LEU A 1 84 ? 12.994 -0.885 -0.819 1.00 78.75 84 LEU A N 1
ATOM 702 C CA . LEU A 1 84 ? 12.954 -2.351 -0.840 1.00 78.75 84 LEU A CA 1
ATOM 703 C C . LEU A 1 84 ? 12.482 -2.884 -2.197 1.00 78.75 84 LEU A C 1
ATOM 705 O O . LEU A 1 84 ? 13.181 -3.659 -2.841 1.00 78.75 84 LEU A O 1
ATOM 709 N N . LYS A 1 85 ? 11.356 -2.383 -2.708 1.00 74.06 85 LYS A N 1
ATOM 710 C CA . LYS A 1 85 ? 10.806 -2.770 -4.015 1.00 74.06 85 LYS A CA 1
ATOM 711 C C . LYS A 1 85 ? 11.685 -2.373 -5.204 1.00 74.06 85 LYS A C 1
ATOM 713 O O . LYS A 1 85 ? 11.611 -3.017 -6.246 1.00 74.06 85 LYS A O 1
ATOM 718 N N . SER A 1 86 ? 12.483 -1.315 -5.103 1.00 77.56 86 SER A N 1
ATOM 719 C CA . SER A 1 86 ? 13.373 -0.894 -6.191 1.00 77.56 86 SER A CA 1
ATOM 720 C C . SER A 1 86 ? 14.678 -1.690 -6.211 1.00 77.56 86 SER A C 1
ATOM 722 O O . SER A 1 86 ? 15.206 -1.954 -7.288 1.00 77.56 86 SER A O 1
ATOM 724 N N . TYR A 1 87 ? 1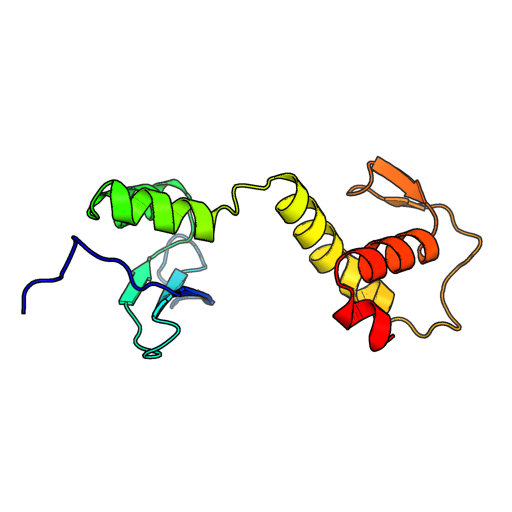5.184 -2.076 -5.038 1.00 81.00 87 TYR A N 1
ATOM 725 C CA . TYR A 1 87 ? 16.518 -2.656 -4.866 1.00 81.00 87 TYR A CA 1
ATOM 726 C C . TYR A 1 87 ? 16.508 -4.131 -4.437 1.00 81.00 87 TYR A C 1
ATOM 728 O O . TYR A 1 87 ? 17.569 -4.710 -4.253 1.00 81.00 87 TYR A O 1
ATOM 736 N N . TRP A 1 88 ? 15.349 -4.793 -4.340 1.00 75.38 88 TRP A N 1
ATOM 737 C CA . TRP A 1 88 ? 15.267 -6.220 -3.977 1.00 75.38 88 TRP A CA 1
ATOM 738 C C . TRP A 1 88 ? 16.138 -7.133 -4.851 1.00 75.38 88 TRP A C 1
ATOM 740 O O . TRP A 1 88 ? 16.669 -8.124 -4.365 1.00 75.38 88 TRP A O 1
ATOM 750 N N . ARG A 1 89 ? 16.335 -6.789 -6.133 1.00 71.00 89 ARG A N 1
ATOM 751 C CA . ARG A 1 89 ? 17.222 -7.542 -7.032 1.00 71.00 89 ARG A CA 1
ATOM 752 C C . ARG A 1 89 ? 18.684 -7.483 -6.595 1.00 71.00 89 ARG A C 1
ATOM 754 O O . ARG A 1 89 ? 19.394 -8.445 -6.847 1.00 71.00 89 ARG A O 1
ATOM 761 N N . SER A 1 90 ? 19.115 -6.400 -5.947 1.00 71.25 90 SER A N 1
ATOM 762 C CA . SER A 1 90 ? 20.461 -6.267 -5.379 1.00 71.25 90 SER A CA 1
ATOM 763 C C . SER A 1 90 ? 20.703 -7.266 -4.251 1.00 71.25 90 SER A C 1
ATOM 765 O O . SER A 1 90 ? 21.797 -7.804 -4.173 1.00 71.25 90 SER A O 1
ATOM 767 N N . MET A 1 91 ? 19.677 -7.600 -3.455 1.00 64.00 91 MET A N 1
ATOM 768 C CA . MET A 1 91 ? 19.772 -8.685 -2.465 1.00 64.00 91 MET A CA 1
ATOM 769 C C . MET A 1 91 ? 19.899 -10.062 -3.130 1.00 64.00 91 MET A C 1
ATOM 771 O O . MET A 1 91 ? 20.485 -10.972 -2.576 1.00 64.00 91 MET A O 1
ATOM 775 N N . LEU A 1 92 ? 19.362 -10.245 -4.336 1.00 67.06 92 LEU A N 1
ATOM 776 C CA . LEU A 1 92 ? 19.450 -11.526 -5.046 1.00 67.06 92 LEU A CA 1
ATOM 777 C C . LEU A 1 92 ? 20.723 -11.675 -5.886 1.00 67.06 92 LEU A C 1
ATOM 779 O O . LEU A 1 92 ? 20.925 -12.719 -6.508 1.00 67.06 92 LEU A O 1
ATOM 783 N N . LYS A 1 93 ? 21.575 -10.646 -5.946 1.00 68.00 93 LYS A N 1
ATOM 784 C CA . LYS A 1 93 ? 22.903 -10.793 -6.539 1.00 68.00 93 LYS A CA 1
ATOM 785 C C . LYS A 1 93 ? 23.757 -11.623 -5.584 1.00 68.00 93 LYS A C 1
ATOM 787 O O . LYS A 1 93 ? 23.752 -11.382 -4.383 1.00 68.00 93 LYS A O 1
ATOM 792 N N . SER A 1 94 ? 24.487 -12.602 -6.117 1.00 53.62 94 SER A N 1
ATOM 793 C CA . SER A 1 94 ? 25.411 -13.411 -5.316 1.00 53.62 94 SER A CA 1
ATOM 794 C C . SER A 1 94 ? 26.368 -12.493 -4.550 1.00 53.62 94 SER A C 1
ATOM 796 O O . SER A 1 94 ? 26.930 -11.571 -5.144 1.00 53.62 94 SER A O 1
ATOM 798 N N . ALA A 1 95 ? 26.561 -12.750 -3.252 1.00 55.19 95 ALA A N 1
ATOM 799 C CA . ALA A 1 95 ? 27.418 -11.953 -2.371 1.00 55.19 95 ALA A CA 1
ATOM 800 C C . ALA A 1 95 ? 28.857 -11.768 -2.908 1.00 55.19 95 ALA A C 1
ATOM 802 O O . ALA A 1 95 ? 29.551 -10.828 -2.536 1.00 55.19 95 ALA A O 1
ATOM 803 N N . THR A 1 96 ? 29.285 -12.630 -3.835 1.00 54.16 96 THR A N 1
ATOM 804 C CA . THR A 1 96 ? 30.584 -12.605 -4.523 1.00 54.16 96 THR A CA 1
ATOM 805 C C . THR A 1 96 ? 30.679 -11.600 -5.681 1.00 54.16 96 THR A C 1
ATOM 807 O O . THR A 1 96 ? 31.758 -11.422 -6.238 1.00 54.16 96 THR A O 1
ATOM 810 N N . HIS A 1 97 ? 29.577 -10.939 -6.055 1.00 57.16 97 HIS A N 1
ATOM 811 C CA . HIS A 1 97 ? 29.502 -9.953 -7.144 1.00 57.16 97 HIS A CA 1
ATOM 812 C C . HIS A 1 97 ? 28.981 -8.583 -6.674 1.00 57.16 97 HIS A C 1
ATOM 814 O O . HIS A 1 97 ? 28.567 -7.754 -7.489 1.00 57.16 97 HIS A O 1
ATOM 820 N N . LEU A 1 98 ? 28.960 -8.348 -5.358 1.00 57.50 98 LEU A N 1
ATOM 821 C CA . LEU A 1 98 ? 28.708 -7.028 -4.788 1.00 57.50 98 LEU A CA 1
ATOM 822 C C . LEU A 1 98 ? 29.936 -6.159 -5.045 1.00 57.50 98 LEU A C 1
ATOM 824 O O . LEU A 1 98 ? 31.040 -6.462 -4.602 1.00 57.50 98 LEU A O 1
ATOM 828 N N . ASN A 1 99 ? 29.754 -5.092 -5.813 1.00 57.09 99 ASN A N 1
ATOM 829 C CA . ASN A 1 99 ? 30.840 -4.193 -6.156 1.00 57.09 99 ASN A CA 1
ATOM 830 C C . ASN A 1 99 ? 31.102 -3.241 -4.978 1.00 57.09 99 ASN A C 1
ATOM 832 O O . ASN A 1 99 ? 30.372 -2.271 -4.770 1.00 57.09 99 ASN A O 1
ATOM 836 N N . TYR A 1 100 ? 32.118 -3.564 -4.175 1.00 55.75 100 TYR A N 1
ATOM 837 C CA . TYR A 1 100 ? 32.496 -2.833 -2.960 1.00 55.75 100 TYR A CA 1
ATOM 838 C C . TYR A 1 100 ? 33.137 -1.462 -3.235 1.00 55.75 100 TYR A C 1
ATOM 840 O O . TYR A 1 100 ? 33.289 -0.677 -2.301 1.00 55.75 100 TYR A O 1
ATOM 848 N N . GLN A 1 101 ? 33.534 -1.172 -4.480 1.00 54.72 101 GLN A N 1
ATOM 849 C CA . GLN A 1 101 ? 34.327 0.018 -4.816 1.00 54.72 101 GLN A CA 1
ATOM 850 C C . GLN A 1 101 ? 33.578 1.057 -5.665 1.00 54.72 101 GLN A C 1
ATOM 852 O O . GLN A 1 101 ? 34.022 2.202 -5.746 1.00 54.72 101 GLN A O 1
ATOM 857 N N . ASP A 1 102 ? 32.408 0.718 -6.214 1.00 64.25 102 ASP A N 1
ATOM 858 C CA . ASP A 1 102 ? 31.658 1.624 -7.087 1.00 64.25 102 ASP A CA 1
ATOM 859 C C . ASP A 1 102 ? 30.579 2.410 -6.332 1.00 64.25 102 ASP A C 1
ATOM 861 O O . ASP A 1 102 ? 29.447 1.965 -6.109 1.00 64.25 102 ASP A O 1
ATOM 865 N N . TYR A 1 103 ? 30.923 3.649 -5.984 1.00 71.94 103 TYR A N 1
ATOM 866 C CA . TYR A 1 103 ? 29.982 4.636 -5.468 1.00 71.94 103 TYR A CA 1
ATOM 867 C C . TYR A 1 103 ? 29.119 5.173 -6.611 1.00 71.94 103 TYR A C 1
ATOM 869 O O . TYR A 1 103 ? 29.531 6.039 -7.382 1.00 71.94 103 TYR A O 1
ATOM 877 N N . SER A 1 104 ? 27.884 4.683 -6.701 1.00 72.19 104 SER A N 1
ATOM 878 C CA . SER A 1 104 ? 26.893 5.179 -7.658 1.00 72.19 104 SER A CA 1
ATOM 879 C C . SER A 1 104 ? 25.841 6.036 -6.960 1.00 72.19 104 SER A C 1
ATOM 881 O O . SER A 1 104 ? 25.477 5.811 -5.803 1.00 72.19 104 SER A O 1
ATOM 883 N N . TYR A 1 105 ? 25.352 7.067 -7.653 1.00 81.25 105 TYR A N 1
ATOM 884 C CA . TYR A 1 105 ? 24.325 7.943 -7.099 1.00 81.25 105 TYR A CA 1
ATOM 885 C C . TYR A 1 105 ? 22.981 7.217 -7.009 1.00 81.25 105 TYR A C 1
ATOM 887 O O . TYR A 1 105 ? 22.353 6.904 -8.023 1.00 81.25 105 TYR A O 1
ATOM 895 N N . GLN A 1 106 ? 22.503 6.998 -5.785 1.00 82.94 106 GLN A N 1
ATOM 896 C CA . GLN A 1 106 ? 21.256 6.290 -5.546 1.00 82.94 106 GLN A CA 1
ATOM 897 C C . GLN A 1 106 ? 20.099 7.270 -5.405 1.00 82.94 106 GLN A C 1
ATOM 899 O O . GLN A 1 106 ? 19.884 7.870 -4.352 1.00 82.94 106 GLN A O 1
ATOM 904 N N . ARG A 1 107 ? 19.300 7.411 -6.467 1.00 84.50 107 ARG A N 1
ATOM 905 C CA . ARG A 1 107 ? 18.194 8.383 -6.541 1.00 84.50 107 ARG A CA 1
ATOM 906 C C . ARG A 1 107 ? 17.227 8.317 -5.350 1.00 84.50 107 ARG A C 1
ATOM 908 O O . ARG A 1 107 ? 16.753 9.360 -4.906 1.00 84.50 107 ARG A O 1
ATOM 915 N N . LEU A 1 108 ? 16.920 7.122 -4.835 1.00 84.75 108 LEU A N 1
ATOM 916 C CA . LEU A 1 108 ? 15.996 6.960 -3.700 1.00 84.75 108 LEU A CA 1
ATOM 917 C C . LEU A 1 108 ? 16.636 7.267 -2.336 1.00 84.75 108 LEU A C 1
ATOM 919 O O . LEU A 1 108 ? 15.907 7.537 -1.381 1.00 84.75 108 LEU A O 1
ATOM 923 N N . PHE A 1 109 ? 17.967 7.268 -2.256 1.00 85.00 109 PHE A N 1
ATOM 924 C CA . PHE A 1 109 ? 18.740 7.635 -1.065 1.00 85.00 109 PHE A CA 1
ATOM 925 C C . PHE A 1 109 ? 19.315 9.058 -1.145 1.00 85.00 109 PHE A C 1
ATOM 927 O O . PHE A 1 109 ? 19.754 9.598 -0.136 1.00 85.00 109 PHE A O 1
ATOM 934 N N . LYS A 1 110 ? 19.272 9.683 -2.330 1.00 86.69 110 LYS A N 1
ATOM 935 C CA . LYS A 1 110 ? 19.774 11.034 -2.634 1.00 86.69 110 LYS A CA 1
ATOM 936 C C . LYS A 1 110 ? 21.257 11.250 -2.301 1.00 86.69 110 LYS A C 1
ATOM 938 O O . LYS A 1 110 ? 21.685 12.393 -2.157 1.00 86.69 110 LYS A O 1
ATOM 943 N N . LYS A 1 111 ? 22.038 10.172 -2.216 1.00 85.81 111 LYS A N 1
ATOM 944 C CA . LYS A 1 111 ? 23.479 10.193 -1.945 1.00 85.81 111 LYS A CA 1
ATOM 945 C C . LYS A 1 111 ? 24.215 9.162 -2.812 1.00 85.81 111 LYS A C 1
ATOM 947 O O . LYS A 1 111 ? 23.594 8.172 -3.217 1.00 85.81 111 LYS A O 1
ATOM 952 N N . PRO A 1 112 ? 25.506 9.376 -3.114 1.00 85.00 112 PRO A N 1
ATOM 953 C CA . PRO A 1 112 ? 26.362 8.312 -3.616 1.00 85.00 112 PRO A CA 1
ATOM 954 C C . PRO A 1 112 ? 26.580 7.280 -2.507 1.00 85.00 112 PRO A C 1
ATOM 956 O O . PRO A 1 112 ? 26.957 7.641 -1.394 1.00 85.00 112 PRO A O 1
ATOM 959 N N . MET A 1 113 ? 26.299 6.013 -2.793 1.00 84.56 113 MET A N 1
ATOM 960 C CA . MET A 1 113 ? 26.556 4.911 -1.864 1.00 84.56 113 MET A CA 1
ATOM 961 C C . MET A 1 113 ? 26.763 3.599 -2.634 1.00 84.56 113 MET A C 1
ATOM 963 O O . MET A 1 113 ? 26.166 3.433 -3.706 1.00 84.56 113 MET A O 1
ATOM 967 N N . PRO A 1 114 ? 27.598 2.684 -2.115 1.00 84.81 114 PRO A N 1
ATOM 968 C CA . PRO A 1 114 ? 27.836 1.385 -2.727 1.00 84.81 114 PRO A CA 1
ATOM 969 C C . PRO A 1 114 ? 26.620 0.468 -2.557 1.00 84.81 114 PRO A C 1
ATOM 971 O O . PRO A 1 114 ? 25.760 0.679 -1.699 1.00 84.81 114 PRO A O 1
ATOM 974 N N . GLU A 1 115 ? 26.553 -0.582 -3.376 1.00 78.00 115 GLU A N 1
ATOM 975 C CA . GLU A 1 115 ? 25.443 -1.544 -3.353 1.00 78.00 115 GLU A CA 1
ATOM 976 C C . GLU A 1 115 ? 25.334 -2.290 -2.008 1.00 78.00 115 GLU A C 1
ATOM 978 O O . GLU A 1 115 ? 24.237 -2.654 -1.592 1.00 78.00 115 GLU A O 1
ATOM 983 N N . THR A 1 116 ? 26.443 -2.433 -1.281 1.00 81.31 116 THR A N 1
ATOM 984 C CA . THR A 1 116 ? 26.502 -3.045 0.055 1.00 81.31 116 THR A CA 1
ATOM 985 C C . THR A 1 116 ? 25.734 -2.244 1.102 1.00 81.31 116 THR A C 1
ATOM 987 O O . THR A 1 116 ? 24.881 -2.807 1.777 1.00 81.31 116 THR A O 1
ATOM 990 N N . GLU A 1 117 ? 25.927 -0.920 1.168 1.00 83.25 117 GLU A N 1
ATOM 991 C CA . GLU A 1 117 ? 25.165 -0.061 2.087 1.00 83.25 117 GLU A CA 1
ATOM 992 C C . GLU A 1 117 ? 23.657 -0.090 1.780 1.00 83.25 117 GLU A C 1
ATOM 994 O O . GLU A 1 117 ? 22.830 0.117 2.670 1.00 83.25 117 GLU A O 1
ATOM 999 N N . ILE A 1 118 ? 23.275 -0.328 0.518 1.00 84.12 118 ILE A N 1
ATOM 1000 C CA . ILE A 1 118 ? 21.867 -0.503 0.142 1.00 84.12 118 ILE A CA 1
ATOM 1001 C C . ILE A 1 118 ? 21.349 -1.815 0.724 1.00 84.12 118 ILE A C 1
ATOM 1003 O O . ILE A 1 118 ? 20.291 -1.809 1.345 1.00 84.12 118 ILE A O 1
ATOM 1007 N N . VAL A 1 119 ? 22.076 -2.922 0.551 1.00 82.38 119 VAL A N 1
ATOM 1008 C CA . VAL A 1 119 ? 21.690 -4.232 1.096 1.00 82.38 119 VAL A CA 1
ATOM 1009 C C . VAL A 1 119 ? 21.613 -4.188 2.623 1.00 82.38 119 VAL A C 1
ATOM 1011 O O . VAL A 1 119 ? 20.588 -4.585 3.169 1.00 82.38 119 VAL A O 1
ATOM 1014 N N . ASP A 1 120 ? 22.602 -3.610 3.306 1.00 85.19 120 ASP A N 1
ATOM 1015 C CA . ASP A 1 120 ? 22.595 -3.448 4.767 1.00 85.19 120 ASP A CA 1
ATOM 1016 C C . ASP A 1 120 ? 21.373 -2.656 5.246 1.00 85.19 120 ASP A C 1
ATOM 1018 O O . ASP A 1 120 ? 20.698 -3.041 6.206 1.00 85.19 120 ASP A O 1
ATOM 1022 N N . TYR A 1 121 ? 21.036 -1.574 4.534 1.00 87.25 121 TYR A N 1
ATOM 1023 C CA . TYR A 1 121 ? 19.824 -0.813 4.804 1.00 87.25 121 TYR A CA 1
ATOM 1024 C C . TYR A 1 121 ? 18.573 -1.673 4.630 1.00 87.25 121 TYR A C 1
ATOM 1026 O O . TYR A 1 121 ? 17.719 -1.680 5.511 1.00 87.25 121 TYR A O 1
ATOM 1034 N N . LEU A 1 122 ? 18.450 -2.415 3.526 1.00 83.75 122 LEU A N 1
ATOM 1035 C CA . LEU A 1 122 ? 17.279 -3.253 3.261 1.00 83.75 122 LEU A CA 1
ATOM 1036 C C . LEU A 1 122 ? 17.114 -4.377 4.289 1.00 83.75 122 LEU A C 1
ATOM 1038 O O . LEU A 1 122 ? 15.994 -4.608 4.738 1.00 83.75 122 LEU A O 1
ATOM 1042 N N . LEU A 1 123 ? 18.207 -5.023 4.700 1.00 83.25 123 LEU A N 1
ATOM 1043 C CA . LEU A 1 123 ? 18.197 -6.038 5.755 1.00 83.25 123 LEU A CA 1
ATOM 1044 C C . LEU A 1 123 ? 17.824 -5.431 7.113 1.00 83.25 123 LEU A C 1
ATOM 1046 O O . LEU A 1 123 ? 17.203 -6.094 7.935 1.00 83.25 123 LEU A O 1
ATOM 1050 N N . SER A 1 124 ? 18.136 -4.155 7.355 1.00 83.75 124 SER A N 1
ATOM 1051 C CA . SER A 1 124 ? 17.713 -3.469 8.582 1.00 83.75 124 SER A CA 1
ATOM 1052 C C . SER A 1 124 ? 16.206 -3.176 8.652 1.00 83.75 124 SER A C 1
ATOM 1054 O O . SER A 1 124 ? 15.691 -2.950 9.747 1.00 83.75 124 SER A O 1
ATOM 1056 N N . LEU A 1 125 ? 15.489 -3.195 7.517 1.00 81.38 125 LEU A N 1
ATOM 1057 C CA . LEU A 1 125 ? 14.058 -2.865 7.459 1.00 81.38 125 LEU A CA 1
ATOM 1058 C C . LEU A 1 125 ? 13.148 -3.965 8.022 1.00 81.38 125 LEU A C 1
ATOM 1060 O O . LEU A 1 125 ? 12.035 -3.660 8.448 1.00 81.38 125 LEU A O 1
ATOM 1064 N N . ASP A 1 126 ? 13.589 -5.225 8.009 1.00 76.88 126 ASP A N 1
ATOM 1065 C CA . ASP A 1 126 ? 12.826 -6.359 8.534 1.00 76.88 126 ASP A CA 1
ATOM 1066 C C . ASP A 1 126 ? 13.764 -7.350 9.250 1.00 76.88 126 ASP A C 1
ATOM 1068 O O . ASP A 1 126 ? 14.596 -7.990 8.600 1.00 76.88 126 ASP A O 1
ATOM 1072 N N . PRO A 1 127 ? 13.623 -7.524 10.580 1.00 75.44 127 PRO A N 1
ATOM 1073 C CA . PRO A 1 127 ? 14.408 -8.488 11.350 1.00 75.44 127 PRO A CA 1
ATOM 1074 C C . PRO A 1 127 ? 14.322 -9.920 10.811 1.00 75.44 127 PRO A C 1
ATOM 1076 O O . PRO A 1 127 ? 15.281 -10.678 10.928 1.00 75.44 127 PRO A O 1
ATOM 1079 N N . THR A 1 128 ? 13.189 -10.284 10.205 1.00 72.94 128 THR A N 1
ATOM 1080 C CA . THR A 1 128 ? 12.967 -11.610 9.616 1.00 72.94 128 THR A CA 1
ATOM 1081 C C . THR A 1 128 ? 13.821 -11.795 8.368 1.00 72.94 128 THR A C 1
ATOM 1083 O O . THR A 1 128 ? 14.495 -12.809 8.218 1.00 72.94 128 THR A O 1
ATOM 1086 N N . LEU A 1 129 ? 13.841 -10.783 7.496 1.00 68.56 129 LEU A N 1
ATOM 1087 C CA . LEU A 1 129 ? 14.653 -10.763 6.283 1.00 68.56 129 LEU A CA 1
ATOM 1088 C C . LEU A 1 129 ? 16.152 -10.826 6.605 1.00 68.56 129 LEU A C 1
ATOM 1090 O O . LEU A 1 129 ? 16.883 -11.558 5.945 1.00 68.56 129 LEU A O 1
ATOM 1094 N N . LYS A 1 130 ? 16.594 -10.125 7.658 1.00 74.25 130 LYS A N 1
ATOM 1095 C CA . LYS A 1 130 ? 17.980 -10.174 8.147 1.00 74.25 130 LYS A CA 1
ATOM 1096 C C . LYS A 1 130 ? 18.416 -11.560 8.620 1.00 74.25 130 LYS A C 1
ATOM 1098 O O . LYS A 1 130 ? 19.588 -11.882 8.517 1.00 74.25 130 LYS A O 1
ATOM 1103 N N . ALA A 1 131 ? 17.504 -12.352 9.180 1.00 70.44 131 ALA A N 1
ATOM 1104 C CA . ALA A 1 131 ? 17.825 -13.677 9.707 1.00 70.44 131 ALA A CA 1
ATOM 1105 C C . ALA A 1 131 ? 17.933 -14.761 8.617 1.00 70.44 131 ALA A C 1
ATOM 1107 O O . ALA A 1 131 ? 18.467 -15.834 8.881 1.00 70.44 131 ALA A O 1
ATOM 1108 N N . ILE A 1 132 ? 17.383 -14.503 7.426 1.00 69.25 132 ILE A N 1
ATOM 1109 C CA . ILE A 1 132 ? 17.332 -15.452 6.301 1.00 69.25 132 ILE A CA 1
ATOM 1110 C C . ILE A 1 132 ? 18.505 -15.245 5.327 1.00 69.25 132 ILE A C 1
ATOM 1112 O O . ILE A 1 132 ? 18.833 -16.156 4.567 1.00 69.25 132 ILE A O 1
ATOM 1116 N N . TYR A 1 133 ? 19.098 -14.051 5.336 1.00 63.31 133 TYR A N 1
ATOM 1117 C CA . TYR A 1 133 ? 20.203 -13.643 4.472 1.00 63.31 133 TYR A CA 1
ATOM 1118 C C . TYR A 1 133 ? 21.562 -13.956 5.101 1.00 63.31 133 TYR A C 1
ATOM 1120 O O . TYR A 1 133 ? 22.446 -14.443 4.362 1.00 63.31 133 TYR A O 1
#